Protein AF-A0A9D7DH31-F1 (afdb_monomer_lite)

Sequence (112 aa):
MAQHRWNRRFMQDAEAAPDNLVYFEPDLVRRRRYAERKREQMRAEEIDRSGSSRHLERAAKRLKHVNAIDRVLYVPQWDMAKAEMAMRKAGVTGAVSNLCGTRRKIVTNGRR

Radius of gyration: 21.95 Å; chains: 1; bounding box: 39×65×42 Å

pLDDT: mean 80.61, std 17.42, range [41.88, 97.0]

Structure (mmCIF, N/CA/C/O backbone):
data_AF-A0A9D7DH31-F1
#
_entry.id   AF-A0A9D7DH31-F1
#
loop_
_atom_site.group_PDB
_atom_site.id
_atom_site.type_symbol
_atom_site.label_atom_id
_atom_site.label_alt_id
_atom_site.label_comp_id
_atom_site.label_asym_id
_atom_site.label_entity_id
_atom_site.label_seq_id
_atom_site.pdbx_PDB_ins_code
_atom_site.Cartn_x
_atom_site.Cartn_y
_atom_site.Cartn_z
_atom_site.occupancy
_atom_site.B_iso_or_equiv
_atom_site.auth_seq_id
_atom_site.auth_comp_id
_atom_site.auth_asym_id
_atom_site.auth_atom_id
_atom_site.pdbx_PDB_model_num
ATOM 1 N N . MET A 1 1 ? -25.736 49.128 19.584 1.00 46.78 1 MET A N 1
ATOM 2 C CA . MET A 1 1 ? -25.545 47.730 20.030 1.00 46.78 1 MET A CA 1
ATOM 3 C C . MET A 1 1 ? -24.898 46.937 18.905 1.00 46.78 1 MET A C 1
ATOM 5 O O . MET A 1 1 ? -25.203 47.228 17.761 1.00 46.78 1 MET A O 1
ATOM 9 N N . ALA A 1 2 ? -24.082 45.940 19.267 1.00 56.28 2 ALA A N 1
ATOM 10 C CA . ALA A 1 2 ? -23.481 44.906 18.414 1.00 56.28 2 ALA A CA 1
ATOM 11 C C . ALA A 1 2 ? -22.370 45.352 17.450 1.00 56.28 2 ALA A C 1
ATOM 13 O O . ALA A 1 2 ? -22.666 45.911 16.408 1.00 56.28 2 ALA A O 1
ATOM 14 N N . GLN A 1 3 ? -21.110 45.016 17.780 1.00 51.47 3 GLN A N 1
ATOM 15 C CA . GLN A 1 3 ? -20.146 44.428 16.825 1.00 51.47 3 GLN A CA 1
ATOM 16 C C . GLN A 1 3 ? -18.751 44.161 17.414 1.00 51.47 3 GLN A C 1
ATOM 18 O O . GLN A 1 3 ? -17.757 44.599 16.862 1.00 51.47 3 GLN A O 1
ATOM 23 N N . HIS A 1 4 ? -18.634 43.371 18.487 1.00 47.41 4 HIS A N 1
ATOM 24 C CA . HIS A 1 4 ? -17.336 42.804 18.899 1.00 47.41 4 HIS A CA 1
ATOM 25 C C . HIS A 1 4 ? -17.494 41.326 19.286 1.00 47.41 4 HIS A C 1
ATOM 27 O O . HIS A 1 4 ? -17.327 40.924 20.435 1.00 47.41 4 HIS A O 1
ATOM 33 N N . ARG A 1 5 ? -17.890 40.492 18.315 1.00 52.12 5 ARG A N 1
ATOM 34 C CA . ARG A 1 5 ? -17.932 39.022 18.457 1.00 52.12 5 ARG A CA 1
ATOM 35 C C . ARG A 1 5 ? -16.973 38.328 17.484 1.00 52.12 5 ARG A C 1
ATOM 37 O O . ARG A 1 5 ? -17.219 37.209 17.054 1.00 52.12 5 ARG A O 1
ATOM 44 N N . TRP A 1 6 ? -15.882 39.003 17.145 1.00 52.47 6 TRP A N 1
ATOM 45 C CA . TRP A 1 6 ? -14.731 38.419 16.467 1.00 52.47 6 TRP A CA 1
ATOM 46 C C . TRP A 1 6 ? -13.633 38.215 17.518 1.00 52.47 6 TRP A C 1
ATOM 48 O O . TRP A 1 6 ? -13.395 39.099 18.329 1.00 52.47 6 TRP A O 1
ATOM 58 N N . ASN A 1 7 ? -12.984 37.053 17.521 1.00 52.00 7 ASN A N 1
ATOM 59 C CA . ASN A 1 7 ? -11.725 36.772 18.237 1.00 52.00 7 ASN A CA 1
ATOM 60 C C . ASN A 1 7 ? -11.767 36.274 19.693 1.00 52.00 7 ASN A C 1
ATOM 62 O O . ASN A 1 7 ? -10.721 36.221 20.330 1.00 52.00 7 ASN A O 1
ATOM 66 N N . ARG A 1 8 ? -12.892 35.773 20.225 1.00 48.22 8 ARG A N 1
ATOM 67 C CA . ARG A 1 8 ? -12.861 35.152 21.572 1.00 48.22 8 ARG A CA 1
ATOM 68 C C . ARG A 1 8 ? -12.236 33.745 21.627 1.00 48.22 8 ARG A C 1
ATOM 70 O O . ARG A 1 8 ? -11.907 33.275 22.705 1.00 48.22 8 ARG A O 1
ATOM 77 N N . ARG A 1 9 ? -12.042 33.084 20.478 1.00 49.75 9 ARG A N 1
ATOM 78 C CA . ARG A 1 9 ? -11.449 31.732 20.396 1.00 49.75 9 ARG A CA 1
ATOM 79 C C . ARG A 1 9 ? -9.930 31.730 20.200 1.00 49.75 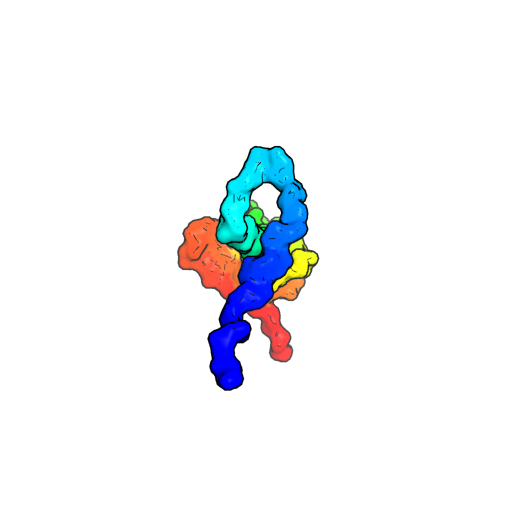9 ARG A C 1
ATOM 81 O O . ARG A 1 9 ? -9.304 30.705 20.407 1.00 49.75 9 ARG A O 1
ATOM 88 N N . PHE A 1 10 ? -9.340 32.862 19.813 1.00 48.25 10 PHE A 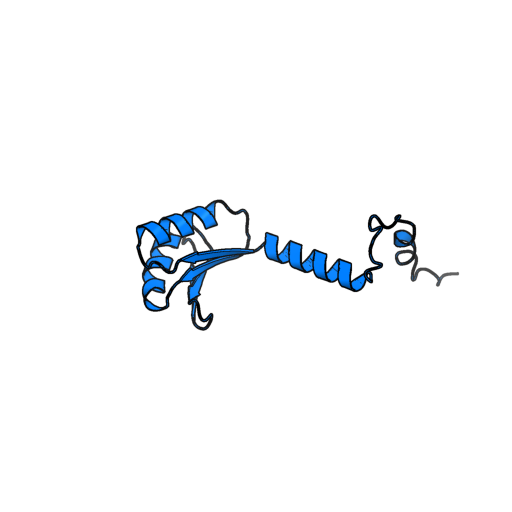N 1
ATOM 89 C CA . PHE A 1 10 ? -7.892 32.967 19.592 1.00 48.25 10 PHE A CA 1
ATOM 90 C C . PHE A 1 10 ? -7.099 33.123 20.901 1.00 48.25 10 PHE A C 1
ATOM 92 O O . PHE A 1 10 ? -5.917 32.819 20.932 1.00 48.25 10 PHE A O 1
ATOM 99 N N . MET A 1 11 ? -7.756 33.579 21.973 1.00 41.88 11 MET A N 1
ATOM 100 C CA . MET A 1 11 ? -7.135 33.845 23.279 1.00 41.88 11 MET A CA 1
ATOM 101 C C . MET A 1 11 ? -7.288 32.693 24.288 1.00 41.88 11 MET A C 1
ATOM 103 O O . MET A 1 11 ? -6.618 32.706 25.308 1.00 41.88 11 MET A O 1
ATOM 107 N N . GLN A 1 12 ? -8.143 31.694 24.030 1.00 48.75 12 GLN A N 1
ATOM 108 C CA . GLN A 1 12 ? -8.399 30.602 24.989 1.00 48.75 12 GLN A CA 1
ATOM 109 C C . GLN A 1 12 ? -7.276 29.556 25.065 1.00 48.75 12 GLN A C 1
ATOM 111 O O . GLN A 1 12 ? -7.225 28.803 26.028 1.00 48.75 12 GLN A O 1
ATOM 116 N N . ASP A 1 13 ? -6.359 29.541 24.095 1.00 49.97 13 ASP A N 1
ATOM 117 C CA . ASP A 1 13 ? -5.236 28.595 24.058 1.00 49.97 13 ASP A CA 1
ATOM 118 C C . ASP A 1 13 ? -3.922 29.198 24.605 1.00 49.97 13 ASP A C 1
ATOM 120 O O . ASP A 1 13 ? -2.908 28.506 24.645 1.00 49.97 13 ASP A O 1
ATOM 124 N N . ALA A 1 14 ? -3.914 30.472 25.024 1.00 53.16 14 ALA A N 1
ATOM 125 C CA . ALA A 1 14 ? -2.702 31.162 25.488 1.00 53.16 14 ALA A CA 1
ATOM 126 C C . ALA A 1 14 ? -2.251 30.745 26.904 1.00 53.16 14 ALA A C 1
ATOM 128 O O . ALA A 1 14 ? -1.090 30.935 27.253 1.00 53.16 14 ALA A O 1
ATOM 129 N N . GLU A 1 15 ? -3.153 30.171 27.706 1.00 46.94 15 GLU A N 1
ATOM 130 C CA . GLU A 1 15 ? -2.914 29.799 29.113 1.00 46.94 15 GLU A CA 1
ATOM 131 C C . GLU A 1 15 ? -2.665 28.301 29.335 1.00 46.94 15 GLU A C 1
ATOM 133 O O . GLU A 1 15 ? -2.418 27.872 30.462 1.00 46.94 15 GLU A O 1
ATOM 138 N N . ALA A 1 16 ? -2.683 27.482 28.279 1.00 54.06 16 ALA A N 1
ATOM 139 C CA . ALA A 1 16 ? -2.244 26.097 28.391 1.00 54.06 16 ALA A CA 1
ATOM 140 C C . ALA A 1 16 ? -0.720 26.076 28.583 1.00 54.06 16 ALA A C 1
ATOM 142 O O . ALA A 1 16 ? 0.029 26.364 27.648 1.00 54.06 16 ALA A O 1
ATOM 143 N N . ALA A 1 17 ? -0.269 25.753 29.799 1.00 56.31 17 ALA A N 1
ATOM 144 C CA . ALA A 1 17 ? 1.148 25.640 30.125 1.00 56.31 17 ALA A CA 1
ATOM 145 C C . ALA A 1 17 ? 1.861 24.736 29.094 1.00 56.31 17 ALA A C 1
ATOM 147 O O . ALA A 1 17 ? 1.412 23.610 28.855 1.00 56.31 17 ALA A O 1
ATOM 148 N N . PRO A 1 18 ? 2.931 25.219 28.436 1.00 52.84 18 PRO A N 1
ATOM 149 C CA . PRO A 1 18 ? 3.616 24.458 27.404 1.00 52.84 18 PRO A CA 1
ATOM 150 C C . PRO A 1 18 ? 4.387 23.300 28.043 1.00 52.84 18 PRO A C 1
ATOM 152 O O . PRO A 1 18 ? 5.374 23.503 28.745 1.00 52.84 18 PRO A O 1
ATOM 155 N N . ASP A 1 19 ? 3.954 22.073 27.766 1.00 55.12 19 ASP A N 1
ATOM 156 C CA . ASP A 1 19 ? 4.537 20.817 28.265 1.00 55.12 19 ASP A CA 1
ATOM 157 C C . ASP A 1 19 ? 5.872 20.454 27.560 1.00 55.12 19 ASP A C 1
ATOM 159 O O . ASP A 1 19 ? 6.199 19.296 27.300 1.00 55.12 19 ASP A O 1
ATOM 163 N N . ASN A 1 20 ? 6.641 21.468 27.155 1.00 55.62 20 ASN A N 1
ATOM 164 C CA . ASN A 1 20 ? 7.817 21.358 26.297 1.00 55.62 20 ASN A CA 1
ATOM 165 C C . ASN A 1 20 ? 8.942 22.286 26.779 1.00 55.62 20 ASN A C 1
ATOM 167 O O . ASN A 1 20 ? 9.209 23.331 26.192 1.00 55.62 20 ASN A O 1
ATOM 171 N N . LEU A 1 21 ? 9.650 21.842 27.821 1.00 56.28 21 LEU A N 1
ATOM 172 C CA . LEU A 1 21 ? 10.789 22.516 28.465 1.00 56.28 21 LEU A CA 1
ATOM 173 C C . LEU A 1 21 ? 12.029 22.766 27.578 1.00 56.28 21 LEU A C 1
ATOM 175 O O . LEU A 1 21 ? 12.986 23.359 28.064 1.00 56.28 21 LEU A O 1
ATOM 179 N N . VAL A 1 22 ? 12.066 22.314 26.316 1.00 55.56 22 VAL A N 1
ATOM 180 C CA . VAL A 1 22 ? 13.335 22.266 25.557 1.00 55.56 22 VAL A CA 1
ATOM 181 C C . VAL A 1 22 ? 13.359 23.137 24.298 1.00 55.56 22 VAL A C 1
ATOM 183 O O . VAL A 1 22 ? 14.413 23.678 24.002 1.00 55.56 22 VAL A O 1
ATOM 186 N N . TYR A 1 23 ? 12.253 23.365 23.581 1.00 54.81 23 TYR A N 1
ATOM 187 C CA . TYR A 1 23 ? 12.245 24.273 22.420 1.00 54.81 23 TYR A CA 1
ATOM 188 C C . TYR A 1 23 ? 10.834 24.821 22.152 1.00 54.81 23 TYR A C 1
ATOM 190 O O . TYR A 1 23 ? 9.856 24.068 22.081 1.00 54.81 23 TYR A O 1
ATOM 198 N N . PHE A 1 24 ? 10.727 26.142 21.987 1.00 66.38 24 PHE A N 1
ATOM 199 C CA . PHE A 1 24 ? 9.495 26.840 21.613 1.00 66.38 24 PHE A CA 1
ATOM 200 C C . PHE A 1 24 ? 9.198 26.585 20.132 1.00 66.38 24 PHE A C 1
ATOM 202 O O . PHE A 1 24 ? 9.572 27.362 19.254 1.00 66.38 24 PHE A O 1
ATOM 209 N N . GLU A 1 25 ? 8.582 25.447 19.823 1.00 63.31 25 GLU A N 1
ATOM 210 C CA . GLU A 1 25 ? 8.106 25.215 18.466 1.00 63.31 25 GLU A CA 1
ATOM 211 C C . GLU A 1 25 ? 6.872 26.082 18.177 1.00 63.31 25 GLU A C 1
ATOM 213 O O . GLU A 1 25 ? 5.910 26.038 18.947 1.00 63.31 25 GLU A O 1
ATOM 218 N N . PRO A 1 26 ? 6.840 26.833 17.058 1.00 78.50 26 PRO A N 1
ATOM 219 C CA . PRO A 1 26 ? 5.676 27.634 16.699 1.00 78.50 26 PRO A CA 1
ATOM 220 C C . PRO A 1 26 ? 4.411 26.774 16.549 1.00 78.50 26 PRO A C 1
ATOM 222 O O . PRO A 1 26 ? 4.451 25.679 15.981 1.00 78.50 26 PRO A O 1
ATOM 225 N N . ASP A 1 27 ? 3.255 27.295 16.971 1.00 75.81 27 ASP A N 1
ATOM 226 C CA . ASP A 1 27 ? 1.974 26.566 16.970 1.00 75.81 27 ASP A CA 1
ATOM 227 C C . ASP A 1 27 ? 1.597 25.954 15.612 1.00 75.81 27 ASP A C 1
ATOM 229 O O . ASP A 1 27 ? 1.021 24.863 15.536 1.00 75.81 27 ASP A O 1
ATOM 233 N N . LEU A 1 28 ? 1.947 26.631 14.517 1.00 79.25 28 LEU A N 1
ATOM 234 C CA . LEU A 1 28 ? 1.716 26.135 13.160 1.00 79.25 28 LEU A CA 1
ATOM 235 C C . LEU A 1 28 ? 2.500 24.847 12.871 1.00 79.25 28 LEU A C 1
ATOM 237 O O . LEU A 1 28 ? 1.973 23.936 12.229 1.00 79.25 28 LEU A O 1
ATOM 241 N N . VAL A 1 29 ? 3.731 24.745 13.378 1.00 81.56 29 VAL A N 1
ATOM 242 C CA . VAL A 1 29 ? 4.588 23.561 13.228 1.00 81.56 29 VAL A CA 1
ATOM 243 C C . VAL A 1 29 ? 4.027 22.399 14.047 1.00 81.56 29 VAL A C 1
ATOM 245 O O . VAL A 1 29 ? 3.939 21.275 13.549 1.00 81.56 29 VAL A O 1
ATOM 248 N N . ARG A 1 30 ? 3.534 22.671 15.264 1.00 78.62 30 ARG A N 1
ATOM 249 C CA . ARG A 1 30 ? 2.851 21.676 16.107 1.00 78.62 30 ARG A CA 1
ATOM 250 C C . ARG A 1 30 ? 1.603 21.109 15.425 1.00 78.62 30 ARG A C 1
ATOM 252 O O . ARG A 1 30 ? 1.440 19.890 15.351 1.00 78.62 30 ARG A O 1
ATOM 259 N N . ARG A 1 31 ? 0.745 21.975 14.871 1.00 80.38 31 ARG A N 1
ATOM 260 C CA . ARG A 1 31 ? -0.467 21.560 14.137 1.00 80.38 31 ARG A CA 1
ATOM 261 C C . ARG A 1 31 ? -0.131 20.732 12.898 1.00 80.38 31 ARG A C 1
ATOM 263 O O . ARG A 1 31 ? -0.796 19.726 12.651 1.00 80.38 31 ARG A O 1
ATOM 270 N N . ARG A 1 32 ? 0.911 21.114 12.149 1.00 82.62 32 ARG A N 1
ATOM 271 C CA . ARG A 1 32 ? 1.384 20.357 10.980 1.00 82.62 32 ARG A CA 1
ATOM 272 C C . ARG A 1 32 ? 1.836 18.949 11.374 1.00 82.62 32 ARG A C 1
ATOM 274 O O . ARG A 1 32 ? 1.315 17.987 10.817 1.00 82.62 32 ARG A O 1
ATOM 281 N N . ARG A 1 33 ? 2.689 18.821 12.397 1.00 82.81 33 ARG A N 1
ATOM 282 C CA . ARG A 1 33 ? 3.150 17.510 12.888 1.00 82.81 33 ARG A CA 1
ATOM 283 C C . ARG A 1 33 ? 2.011 16.636 13.402 1.00 82.81 33 ARG A C 1
ATOM 285 O O . ARG A 1 33 ? 1.985 15.438 13.138 1.00 82.81 33 ARG A O 1
ATOM 292 N N . TYR A 1 34 ? 1.047 17.214 14.121 1.00 81.56 34 TYR A N 1
ATOM 293 C CA . TYR A 1 34 ? -0.122 16.460 14.579 1.00 81.56 34 TYR A CA 1
ATOM 294 C C . TYR A 1 34 ? -0.942 15.916 13.399 1.00 81.56 34 TYR A C 1
ATOM 296 O O . TYR A 1 34 ? -1.330 14.748 13.402 1.00 81.56 34 TYR A O 1
ATOM 304 N N . ALA A 1 35 ? -1.169 16.735 12.368 1.00 81.31 35 ALA A N 1
ATOM 305 C CA . ALA A 1 35 ? -1.877 16.310 11.165 1.00 81.31 35 ALA A CA 1
ATOM 306 C C . ALA A 1 35 ? -1.123 15.212 10.395 1.00 81.31 35 ALA A C 1
ATOM 308 O O . ALA A 1 35 ? -1.758 14.273 9.918 1.00 81.31 35 ALA A O 1
ATOM 309 N N . GLU A 1 36 ? 0.206 15.296 10.302 1.00 78.44 36 GLU A N 1
ATOM 310 C CA . GLU A 1 36 ? 1.061 14.264 9.694 1.00 78.44 36 GLU A CA 1
ATOM 311 C C . GLU A 1 36 ? 0.942 12.930 10.434 1.00 78.44 36 GLU A C 1
ATOM 313 O O . GLU A 1 36 ? 0.569 11.934 9.818 1.00 78.44 36 GLU A O 1
ATOM 318 N N . ARG A 1 37 ? 1.096 12.924 11.766 1.00 77.25 37 ARG A N 1
ATOM 319 C CA . ARG A 1 37 ? 0.915 11.706 12.578 1.00 77.25 37 ARG A CA 1
ATOM 320 C C . ARG A 1 37 ? -0.477 11.105 12.414 1.00 77.25 37 ARG A C 1
ATOM 322 O O . ARG A 1 37 ? -0.624 9.889 12.331 1.00 77.25 37 ARG A O 1
ATOM 329 N N . LYS A 1 38 ? -1.517 11.943 12.363 1.00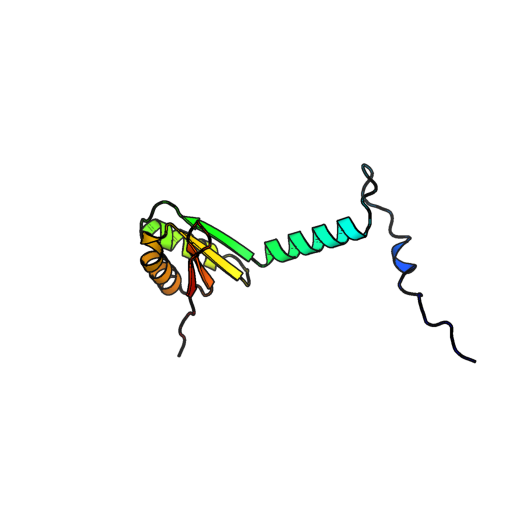 77.81 38 LYS A N 1
ATOM 330 C CA . LYS A 1 38 ? -2.891 11.460 12.173 1.00 77.81 38 LYS A CA 1
ATOM 331 C C . LYS A 1 38 ? -3.082 10.820 10.796 1.00 77.81 38 LYS A C 1
ATOM 333 O O . LYS A 1 38 ? -3.787 9.823 10.689 1.00 77.81 38 LYS A O 1
ATOM 338 N N . ARG A 1 39 ? -2.461 11.380 9.753 1.00 72.31 39 ARG A N 1
ATOM 339 C CA . ARG A 1 39 ? -2.471 10.814 8.393 1.00 72.31 39 ARG A CA 1
ATOM 340 C C . ARG A 1 39 ? -1.723 9.486 8.337 1.00 72.31 39 ARG A C 1
ATOM 342 O O . ARG A 1 39 ? -2.240 8.546 7.744 1.00 72.31 39 ARG A O 1
ATOM 349 N N . GLU A 1 40 ? -0.563 9.396 8.981 1.00 74.38 40 GLU A N 1
ATOM 350 C CA . GLU A 1 40 ? 0.206 8.150 9.090 1.00 74.38 40 GLU A CA 1
ATOM 351 C C . GLU A 1 40 ? -0.599 7.055 9.792 1.00 74.38 40 GLU A C 1
ATOM 353 O O . GLU A 1 40 ? -0.674 5.939 9.297 1.00 74.38 40 GLU A O 1
ATOM 358 N N . GLN A 1 41 ? -1.305 7.376 10.878 1.00 76.94 41 GLN A N 1
ATOM 359 C CA . GLN A 1 41 ? -2.159 6.404 11.574 1.00 76.94 41 GLN A CA 1
ATOM 360 C C . GLN A 1 41 ? -3.317 5.877 10.714 1.00 76.94 41 GLN A C 1
ATOM 362 O O . GLN A 1 41 ? -3.787 4.761 10.925 1.00 76.94 41 GLN A O 1
ATOM 367 N N . MET A 1 42 ? -3.793 6.665 9.746 1.00 83.69 42 MET A N 1
ATOM 368 C CA . MET A 1 42 ? -4.887 6.264 8.856 1.00 83.69 42 MET A CA 1
ATOM 369 C C . MET A 1 42 ? -4.429 5.403 7.676 1.00 83.69 42 MET A C 1
ATOM 371 O O . MET A 1 42 ? -5.285 4.817 7.003 1.00 83.69 42 MET A O 1
ATOM 375 N N . ARG A 1 43 ? -3.115 5.312 7.431 1.00 88.94 43 ARG A N 1
ATOM 376 C CA . ARG A 1 43 ? -2.531 4.624 6.281 1.00 88.94 43 ARG A CA 1
ATOM 377 C C . ARG A 1 43 ? -1.621 3.483 6.731 1.00 88.94 43 ARG A C 1
ATOM 379 O O . ARG A 1 43 ? -0.612 3.695 7.385 1.00 88.94 43 ARG A O 1
ATOM 386 N N . ALA A 1 44 ? -1.951 2.264 6.322 1.00 92.19 44 ALA A N 1
ATOM 387 C CA . ALA A 1 44 ? -1.106 1.096 6.518 1.00 92.19 44 ALA A CA 1
ATOM 388 C C . ALA A 1 44 ? -0.333 0.795 5.237 1.00 92.19 44 ALA A C 1
ATOM 390 O O . ALA A 1 44 ? -0.930 0.592 4.175 1.00 92.19 44 ALA A O 1
ATOM 391 N N . GLU A 1 45 ? 0.987 0.728 5.348 1.00 93.62 45 GLU A N 1
ATOM 392 C CA . GLU A 1 45 ? 1.878 0.396 4.245 1.00 93.62 45 GLU A CA 1
ATOM 393 C C . GLU A 1 45 ? 2.682 -0.853 4.573 1.00 93.62 45 GLU A C 1
ATOM 395 O O . GLU A 1 45 ? 3.209 -0.999 5.671 1.00 93.62 45 GLU A O 1
ATOM 400 N N . GLU A 1 46 ? 2.786 -1.753 3.605 1.00 94.31 46 GLU A N 1
ATOM 401 C CA . GLU A 1 46 ? 3.582 -2.967 3.723 1.00 94.31 46 GLU A CA 1
ATOM 402 C C . GLU A 1 46 ? 4.396 -3.140 2.444 1.00 94.31 46 GLU A C 1
ATOM 404 O O . GLU A 1 46 ? 3.880 -2.936 1.345 1.00 94.31 46 GLU A O 1
ATOM 409 N N . ILE A 1 47 ? 5.669 -3.507 2.575 1.00 95.31 47 ILE A N 1
ATOM 410 C CA . ILE A 1 47 ? 6.582 -3.658 1.442 1.00 95.31 47 ILE A CA 1
ATOM 411 C C . ILE A 1 47 ? 7.045 -5.109 1.385 1.00 95.31 47 ILE A C 1
ATOM 413 O O . ILE A 1 47 ? 7.677 -5.600 2.317 1.00 95.31 47 ILE A O 1
ATOM 417 N N . ASP A 1 48 ? 6.789 -5.780 0.265 1.00 94.38 48 ASP A N 1
ATOM 418 C CA . ASP A 1 48 ? 7.283 -7.131 0.008 1.00 94.38 48 ASP A CA 1
ATOM 419 C C . ASP A 1 48 ? 8.129 -7.144 -1.265 1.00 94.38 48 ASP A C 1
ATOM 421 O O . ASP A 1 48 ? 7.642 -6.842 -2.351 1.00 94.38 48 ASP A O 1
ATOM 425 N N . ARG A 1 49 ? 9.414 -7.492 -1.132 1.00 94.19 49 ARG A N 1
ATOM 426 C CA . ARG A 1 49 ? 10.370 -7.589 -2.252 1.00 94.19 49 ARG A CA 1
ATOM 427 C C . ARG A 1 49 ? 10.666 -9.027 -2.677 1.00 94.19 49 ARG A C 1
ATOM 429 O O . ARG A 1 49 ? 11.498 -9.240 -3.548 1.00 94.19 49 ARG A O 1
ATOM 436 N N . SER A 1 50 ? 10.047 -10.007 -2.028 1.00 90.25 50 SER A N 1
ATOM 437 C CA . SER A 1 50 ? 10.419 -11.415 -2.163 1.00 90.25 50 SER A CA 1
ATOM 438 C C . SER A 1 50 ? 9.742 -12.116 -3.339 1.00 90.25 50 SER A C 1
ATOM 440 O O . SER A 1 50 ? 10.256 -13.119 -3.824 1.00 90.25 50 SER A O 1
ATOM 442 N N . GLY A 1 51 ? 8.571 -11.631 -3.764 1.00 82.69 51 GLY A N 1
ATOM 443 C CA . GLY A 1 51 ? 7.800 -12.192 -4.881 1.00 82.69 51 GLY A CA 1
ATOM 444 C C . GLY A 1 51 ? 7.206 -13.586 -4.650 1.00 82.69 51 GLY A C 1
ATOM 445 O O . GLY A 1 51 ? 6.565 -14.161 -5.538 1.00 82.69 51 GLY A O 1
ATOM 446 N N . SER A 1 52 ? 7.379 -14.135 -3.444 1.00 94.06 52 SER A N 1
ATOM 447 C CA . SER A 1 52 ? 6.789 -15.404 -3.025 1.00 94.06 52 SER A CA 1
ATOM 448 C C . SER A 1 52 ? 5.325 -15.216 -2.641 1.00 94.06 52 SER A C 1
ATOM 450 O O . SER A 1 52 ? 4.985 -14.348 -1.835 1.00 94.06 52 SER A O 1
ATOM 452 N N . SER A 1 53 ? 4.445 -16.081 -3.150 1.00 92.19 53 SER A N 1
ATOM 453 C CA . SER A 1 53 ? 3.010 -16.057 -2.830 1.00 92.19 53 SER A CA 1
ATOM 454 C C . SER A 1 53 ? 2.746 -16.148 -1.324 1.00 92.19 53 SER A C 1
ATOM 456 O O . SER A 1 53 ? 1.895 -15.432 -0.800 1.00 92.19 53 SER A O 1
ATOM 458 N N . ARG A 1 54 ? 3.525 -16.966 -0.603 1.00 93.94 54 ARG A N 1
ATOM 459 C CA . ARG A 1 54 ? 3.403 -17.130 0.852 1.00 93.94 54 ARG A CA 1
ATOM 460 C C . ARG A 1 54 ? 3.701 -15.832 1.603 1.00 93.94 54 ARG A C 1
ATOM 462 O O . ARG A 1 54 ? 3.038 -15.534 2.597 1.00 93.94 54 ARG A O 1
ATOM 469 N N . HIS A 1 55 ? 4.697 -15.073 1.154 1.00 94.75 55 HIS A N 1
ATOM 470 C CA . HIS A 1 55 ? 5.053 -13.805 1.784 1.00 94.75 55 HIS A CA 1
ATOM 471 C C . HIS A 1 55 ? 4.029 -12.716 1.460 1.00 94.75 55 HIS A C 1
ATOM 473 O O . HIS A 1 55 ? 3.563 -12.052 2.385 1.00 94.75 55 HIS A O 1
ATOM 479 N N . LEU A 1 56 ? 3.551 -12.655 0.212 1.00 94.44 56 LEU A N 1
ATOM 480 C CA . LEU A 1 56 ? 2.483 -11.742 -0.204 1.00 94.44 56 LEU A CA 1
ATOM 481 C C . LEU A 1 56 ? 1.181 -11.969 0.577 1.00 94.44 56 LEU A C 1
ATOM 483 O O . LEU A 1 56 ? 0.540 -11.014 1.010 1.00 94.44 56 LEU A O 1
ATOM 487 N N . GLU A 1 57 ? 0.801 -13.224 0.823 1.00 94.56 57 GLU A N 1
ATOM 488 C CA . GLU A 1 57 ? -0.356 -13.538 1.668 1.00 94.56 57 GLU A CA 1
ATOM 489 C C . GLU A 1 57 ? -0.143 -13.113 3.124 1.00 94.56 57 GLU A C 1
ATOM 491 O O . GLU A 1 57 ? -1.064 -12.606 3.767 1.00 94.56 57 GLU A O 1
ATOM 496 N N . ARG A 1 58 ? 1.067 -13.299 3.665 1.00 95.19 58 ARG A N 1
ATOM 497 C CA . ARG A 1 58 ? 1.398 -12.875 5.032 1.00 95.19 58 ARG A CA 1
ATOM 498 C C . ARG A 1 58 ? 1.363 -11.351 5.158 1.00 95.19 58 ARG A C 1
ATOM 500 O O . ARG A 1 58 ? 0.803 -10.849 6.129 1.00 95.19 58 ARG A O 1
ATOM 507 N N . ALA A 1 59 ? 1.901 -10.641 4.172 1.00 95.06 59 ALA A N 1
ATOM 508 C CA . ALA A 1 59 ? 1.855 -9.188 4.056 1.00 95.06 59 ALA A CA 1
ATOM 509 C C . ALA A 1 59 ? 0.407 -8.677 3.978 1.00 95.06 59 ALA A C 1
ATOM 511 O O . ALA A 1 59 ? 0.001 -7.820 4.759 1.00 95.06 59 ALA A O 1
ATOM 512 N N . ALA A 1 60 ? -0.422 -9.286 3.126 1.00 93.75 60 ALA A N 1
ATOM 513 C CA . ALA A 1 60 ? -1.843 -8.960 3.049 1.00 93.75 60 ALA A CA 1
ATOM 514 C C . ALA A 1 60 ? -2.569 -9.210 4.384 1.00 93.75 60 ALA A C 1
ATOM 516 O O . ALA A 1 60 ? -3.356 -8.376 4.828 1.00 93.75 60 ALA A O 1
ATOM 517 N N . LYS A 1 61 ? -2.285 -10.321 5.076 1.00 94.06 61 LYS A N 1
ATOM 518 C CA . LYS A 1 61 ? -2.851 -10.588 6.409 1.00 94.06 61 LYS A CA 1
ATOM 519 C C . LYS A 1 61 ? -2.422 -9.543 7.438 1.00 94.06 61 LYS A C 1
ATOM 521 O O . LYS A 1 61 ? -3.274 -9.106 8.203 1.00 94.06 61 LYS A O 1
ATOM 526 N N . ARG A 1 62 ? -1.160 -9.093 7.436 1.00 93.31 62 ARG A N 1
ATOM 527 C CA . ARG A 1 62 ? -0.717 -7.982 8.300 1.00 93.31 62 ARG A CA 1
ATOM 528 C C . ARG A 1 62 ? -1.563 -6.735 8.054 1.00 93.31 62 ARG A C 1
ATOM 530 O O . ARG A 1 62 ? -2.155 -6.225 8.999 1.00 93.31 62 ARG A O 1
ATOM 537 N N . LEU A 1 63 ? -1.740 -6.343 6.790 1.00 92.19 63 LEU A N 1
ATOM 538 C CA . LEU A 1 63 ? -2.587 -5.205 6.411 1.00 92.19 63 LEU A CA 1
ATOM 539 C C . LEU A 1 63 ? -4.053 -5.366 6.840 1.00 92.19 63 LEU A C 1
ATOM 541 O O . LEU A 1 63 ? -4.711 -4.374 7.137 1.00 92.19 63 LEU A O 1
ATOM 545 N N . LYS A 1 64 ? -4.583 -6.593 6.896 1.00 90.44 64 LYS A N 1
ATOM 546 C CA . LYS A 1 64 ? -5.956 -6.855 7.359 1.00 90.44 64 LYS A CA 1
ATOM 547 C C . LYS A 1 64 ? -6.175 -6.466 8.819 1.00 90.44 64 LYS A C 1
ATOM 549 O O . LYS A 1 64 ? -7.258 -6.001 9.157 1.00 90.44 64 LYS A O 1
ATOM 554 N N . HIS A 1 65 ? -5.182 -6.719 9.667 1.00 88.00 65 HIS A N 1
ATOM 555 C CA . HIS A 1 65 ? -5.281 -6.496 11.108 1.00 88.00 65 HIS A CA 1
ATOM 556 C C . HIS A 1 65 ? -5.028 -5.040 11.505 1.00 88.00 65 HIS A C 1
ATOM 558 O O . HIS A 1 65 ? -5.363 -4.652 12.621 1.00 88.00 65 HIS A O 1
ATOM 564 N N . VAL A 1 66 ? -4.478 -4.225 10.603 1.00 87.19 66 VAL A N 1
ATOM 565 C CA . VAL A 1 66 ? -4.319 -2.792 10.846 1.00 87.19 66 VAL A CA 1
ATOM 566 C C . VAL A 1 66 ? -5.653 -2.088 10.604 1.00 87.19 66 VAL A C 1
ATOM 568 O O . VAL A 1 66 ? -6.234 -2.185 9.521 1.00 87.19 66 VAL A O 1
ATOM 571 N N . ASN A 1 67 ? -6.128 -1.337 11.602 1.00 82.12 67 ASN A N 1
ATOM 572 C CA . ASN A 1 67 ? -7.332 -0.509 11.494 1.00 82.12 67 ASN A CA 1
ATOM 573 C C . ASN A 1 67 ? -7.049 0.797 10.725 1.00 82.12 67 ASN A C 1
ATOM 575 O O . ASN A 1 67 ? -7.229 1.897 11.240 1.00 82.12 67 ASN A O 1
ATOM 579 N N . ALA A 1 68 ? -6.547 0.656 9.499 1.00 86.12 68 ALA A N 1
ATOM 580 C CA . ALA A 1 68 ? -6.283 1.751 8.578 1.00 86.12 68 ALA A CA 1
ATOM 581 C C . ALA A 1 68 ? -7.375 1.825 7.505 1.00 86.12 68 ALA A C 1
ATOM 583 O O . ALA A 1 68 ? -7.889 0.794 7.042 1.00 86.12 68 ALA A O 1
ATOM 584 N N . ILE A 1 69 ? -7.685 3.058 7.104 1.00 85.81 69 ILE A N 1
ATOM 585 C CA . ILE A 1 69 ? -8.603 3.370 6.004 1.00 85.81 69 ILE A CA 1
ATOM 586 C C . ILE A 1 69 ? -7.909 3.034 4.682 1.00 85.81 69 ILE A C 1
ATOM 588 O O . ILE A 1 69 ? -8.444 2.278 3.874 1.00 85.81 69 ILE A O 1
ATOM 592 N N . ASP A 1 70 ? -6.677 3.521 4.514 1.00 89.31 70 ASP A N 1
ATOM 593 C CA . ASP A 1 70 ? -5.876 3.300 3.316 1.00 89.31 70 ASP A CA 1
ATOM 594 C C . ASP A 1 70 ? -4.845 2.199 3.557 1.00 89.31 70 ASP A C 1
ATOM 596 O O . ASP A 1 70 ? -3.918 2.359 4.344 1.00 89.31 70 ASP A O 1
ATOM 600 N N . ARG A 1 71 ? -4.984 1.069 2.861 1.00 93.81 71 ARG A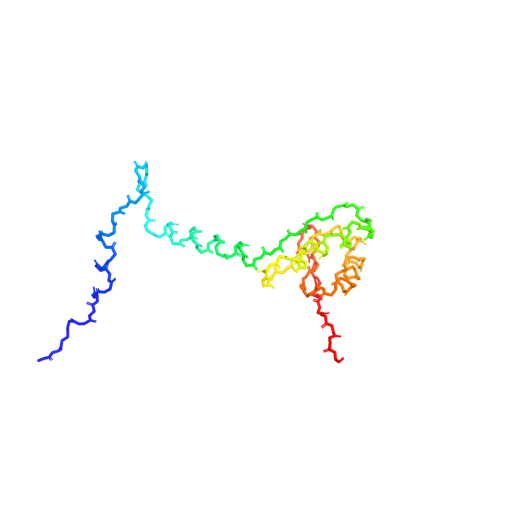 N 1
ATOM 601 C CA . ARG A 1 71 ? -4.058 -0.070 2.961 1.00 93.81 71 ARG A CA 1
ATOM 602 C C . ARG A 1 71 ? -3.331 -0.242 1.642 1.00 93.81 71 ARG A C 1
ATOM 604 O O . ARG A 1 71 ? -3.986 -0.415 0.612 1.00 93.81 71 ARG A O 1
ATOM 611 N N . VAL A 1 72 ? -2.003 -0.201 1.663 1.00 95.44 72 VAL A N 1
ATOM 612 C CA . VAL A 1 72 ? -1.176 -0.279 0.456 1.00 95.44 72 VAL A CA 1
ATOM 613 C C . VAL A 1 72 ? -0.111 -1.359 0.600 1.00 95.44 72 VAL A C 1
ATOM 615 O O . VAL A 1 72 ? 0.691 -1.331 1.529 1.00 95.44 72 VAL A O 1
ATOM 618 N N . LEU A 1 73 ? -0.093 -2.296 -0.347 1.00 95.88 73 LEU A N 1
ATOM 619 C CA . LEU A 1 73 ? 0.961 -3.297 -0.487 1.00 95.88 73 LEU A CA 1
ATOM 620 C C . LEU A 1 73 ? 1.895 -2.898 -1.637 1.00 95.88 73 LEU A C 1
ATOM 622 O O . LEU A 1 73 ? 1.467 -2.837 -2.792 1.00 95.88 73 LEU A O 1
ATOM 626 N N . TYR A 1 74 ? 3.162 -2.635 -1.330 1.00 96.81 74 TYR A N 1
ATOM 627 C CA . TYR A 1 74 ? 4.193 -2.310 -2.312 1.00 96.81 74 TYR A CA 1
ATOM 628 C C . TYR A 1 74 ? 4.971 -3.551 -2.723 1.00 96.81 74 TYR A C 1
ATOM 630 O O . TYR A 1 74 ? 5.513 -4.260 -1.875 1.00 96.81 74 TYR A O 1
ATOM 638 N N . VAL A 1 75 ? 5.057 -3.787 -4.032 1.00 96.81 75 VAL A N 1
ATOM 639 C CA . VAL A 1 75 ? 5.702 -4.978 -4.602 1.00 96.81 75 VAL A CA 1
ATOM 640 C C . VAL A 1 75 ? 6.504 -4.659 -5.862 1.00 96.81 75 VAL A C 1
ATOM 642 O O . VAL A 1 75 ? 6.276 -3.629 -6.506 1.00 96.81 75 VAL A O 1
ATOM 645 N N . PRO A 1 76 ? 7.445 -5.525 -6.267 1.00 96.56 76 PRO A N 1
ATOM 646 C CA . PRO A 1 76 ? 8.041 -5.452 -7.588 1.00 96.56 76 PRO A CA 1
ATOM 647 C C . PRO A 1 76 ? 6.988 -5.486 -8.703 1.00 96.56 76 PRO A C 1
ATOM 649 O O . PRO A 1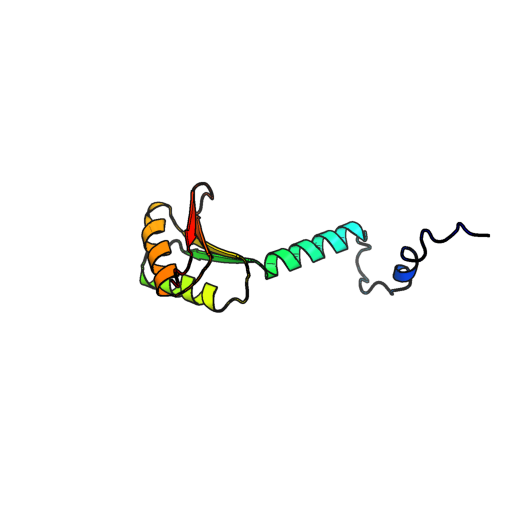 76 ? 5.932 -6.111 -8.590 1.00 96.56 76 PRO A O 1
ATOM 652 N N . GLN A 1 77 ? 7.295 -4.824 -9.819 1.00 94.94 77 GLN A N 1
ATOM 653 C CA . GLN A 1 77 ? 6.370 -4.655 -10.943 1.00 94.94 77 GLN A CA 1
ATOM 654 C C . GLN A 1 77 ? 5.831 -5.985 -11.498 1.00 94.94 77 GLN A C 1
ATOM 656 O O . GLN A 1 77 ? 4.673 -6.057 -11.916 1.00 94.94 77 GLN A O 1
ATOM 661 N N . TRP A 1 78 ? 6.673 -7.017 -11.504 1.00 94.38 78 TRP A N 1
ATOM 662 C CA . TRP A 1 78 ? 6.380 -8.351 -12.024 1.00 94.38 78 TRP A CA 1
ATOM 663 C C . TRP A 1 78 ? 5.466 -9.173 -11.099 1.00 94.38 78 TRP A C 1
ATOM 665 O O . TRP A 1 78 ? 4.756 -10.055 -11.577 1.00 94.38 78 TRP A O 1
ATOM 675 N N . ASP A 1 79 ? 5.385 -8.836 -9.808 1.00 95.38 79 ASP A N 1
ATOM 676 C CA . ASP A 1 79 ? 4.546 -9.544 -8.830 1.00 95.38 79 ASP A CA 1
ATOM 677 C C . ASP A 1 79 ? 3.202 -8.878 -8.544 1.00 95.38 79 ASP A C 1
ATOM 679 O O . ASP A 1 79 ? 2.395 -9.424 -7.789 1.00 95.38 79 ASP A O 1
ATOM 683 N N . MET A 1 80 ? 2.909 -7.727 -9.154 1.00 95.38 80 MET A N 1
ATOM 684 C CA . MET A 1 80 ? 1.667 -6.991 -8.891 1.00 95.38 80 MET A CA 1
ATOM 685 C C . MET A 1 80 ? 0.405 -7.851 -9.042 1.00 95.38 80 MET A C 1
ATOM 687 O O . MET A 1 80 ? -0.523 -7.722 -8.247 1.00 95.38 80 MET A O 1
ATOM 691 N N . ALA A 1 81 ? 0.363 -8.742 -10.039 1.00 94.56 81 ALA A N 1
ATOM 692 C CA . ALA A 1 81 ? -0.777 -9.635 -10.251 1.00 94.56 81 ALA A CA 1
ATOM 693 C C . ALA A 1 81 ? -0.923 -10.678 -9.127 1.00 94.56 81 ALA A C 1
ATOM 695 O O . ALA A 1 81 ? -2.032 -10.950 -8.671 1.00 94.56 81 ALA A O 1
ATOM 696 N N . LYS A 1 82 ? 0.192 -11.225 -8.625 1.00 95.00 82 LYS A N 1
ATOM 697 C CA . LYS A 1 82 ? 0.179 -12.158 -7.487 1.00 95.00 82 LYS A CA 1
ATOM 698 C C . LYS A 1 82 ? -0.254 -11.455 -6.205 1.00 95.00 82 LYS A C 1
ATOM 700 O O . LYS A 1 82 ? -1.037 -12.007 -5.439 1.00 95.00 82 LYS A O 1
ATOM 705 N N . ALA A 1 83 ? 0.222 -10.231 -5.995 1.00 95.56 83 ALA A N 1
ATOM 706 C CA . ALA A 1 83 ? -0.125 -9.413 -4.840 1.00 95.56 83 ALA A CA 1
ATOM 707 C C . ALA A 1 83 ? -1.618 -9.051 -4.822 1.00 95.56 83 ALA A C 1
ATOM 709 O O . ALA A 1 83 ? -2.266 -9.150 -3.783 1.00 95.56 83 ALA A O 1
ATOM 710 N N . GLU A 1 84 ? -2.186 -8.718 -5.983 1.00 95.44 84 GLU A N 1
ATOM 711 C CA . GLU A 1 84 ? -3.625 -8.493 -6.153 1.00 95.44 84 GLU A CA 1
ATOM 712 C C . GLU A 1 84 ? -4.435 -9.730 -5.737 1.00 95.44 84 GLU A C 1
ATOM 714 O O . GLU A 1 84 ? -5.361 -9.626 -4.929 1.00 95.44 84 GLU A O 1
ATOM 719 N N . MET A 1 85 ? -4.052 -10.914 -6.228 1.00 94.19 85 MET A N 1
ATOM 720 C CA . MET A 1 85 ? -4.694 -12.174 -5.842 1.00 94.19 85 MET A CA 1
ATOM 721 C C . MET A 1 85 ? -4.542 -12.467 -4.346 1.00 94.19 85 MET A C 1
ATOM 723 O O . MET A 1 85 ? -5.510 -12.878 -3.709 1.00 94.19 85 MET A O 1
ATOM 727 N N . ALA A 1 86 ? -3.367 -12.215 -3.763 1.00 94.88 86 ALA A N 1
ATOM 728 C CA . ALA A 1 86 ? -3.117 -12.412 -2.337 1.00 94.88 86 ALA A CA 1
ATOM 729 C C . ALA A 1 86 ? -3.982 -11.487 -1.462 1.00 94.88 86 ALA A C 1
ATOM 731 O O . ALA A 1 86 ? -4.566 -11.944 -0.479 1.00 94.88 86 ALA A O 1
ATOM 732 N N . MET A 1 87 ? -4.131 -10.211 -1.840 1.00 94.00 87 MET A N 1
ATOM 733 C CA . MET A 1 87 ? -5.016 -9.270 -1.141 1.00 94.00 87 MET A CA 1
ATOM 734 C C . MET A 1 87 ? -6.486 -9.684 -1.242 1.00 94.00 87 MET A C 1
ATOM 736 O O . MET A 1 87 ? -7.182 -9.695 -0.223 1.00 94.00 87 MET A O 1
ATOM 740 N N . ARG A 1 88 ? -6.945 -10.098 -2.433 1.00 93.50 88 ARG A N 1
ATOM 741 C CA . ARG A 1 88 ? -8.307 -10.629 -2.623 1.00 93.50 88 ARG A CA 1
ATOM 742 C C . ARG A 1 88 ? -8.548 -11.875 -1.778 1.00 93.50 88 ARG A C 1
ATOM 744 O O . ARG A 1 88 ? -9.533 -11.932 -1.051 1.00 93.50 88 ARG A O 1
ATOM 751 N N . LYS A 1 89 ? -7.620 -12.834 -1.802 1.00 92.50 89 LYS A N 1
ATOM 752 C CA . LYS A 1 89 ? -7.691 -14.072 -1.011 1.00 92.50 89 LYS A CA 1
ATOM 753 C C . LYS A 1 89 ? -7.704 -13.799 0.495 1.00 92.50 89 LYS A C 1
ATOM 755 O O . LYS A 1 89 ? -8.408 -14.476 1.237 1.00 92.50 89 LYS A O 1
ATOM 760 N N . ALA A 1 90 ? -6.965 -12.791 0.958 1.00 91.19 90 ALA A N 1
ATOM 761 C CA . ALA A 1 90 ? -6.991 -12.355 2.355 1.00 91.19 90 ALA A CA 1
ATOM 762 C C . ALA A 1 90 ? -8.288 -11.602 2.738 1.00 91.19 90 ALA A C 1
ATOM 764 O O . ALA A 1 90 ? -8.573 -11.425 3.931 1.00 91.19 90 ALA A O 1
ATOM 765 N N . GLY A 1 91 ? -9.085 -11.178 1.749 1.00 90.88 91 GLY A N 1
ATOM 766 C CA . GLY A 1 91 ? -10.292 -10.373 1.929 1.00 90.88 91 GLY A CA 1
ATOM 767 C C . GLY A 1 91 ? -9.988 -8.928 2.321 1.00 90.88 91 GLY A C 1
ATOM 768 O O . GLY A 1 91 ? -10.752 -8.324 3.073 1.00 90.88 91 GLY A O 1
ATOM 769 N N . VAL A 1 92 ? -8.845 -8.395 1.881 1.00 91.00 92 VAL A N 1
ATOM 770 C CA . VAL A 1 92 ? -8.400 -7.034 2.197 1.00 91.00 92 VAL A CA 1
ATOM 771 C C . VAL A 1 92 ? -8.775 -6.097 1.061 1.00 91.00 92 VAL A C 1
ATOM 773 O O . VAL A 1 92 ? -8.366 -6.291 -0.081 1.00 91.00 92 VAL A O 1
ATOM 776 N N . THR A 1 93 ? -9.525 -5.052 1.394 1.00 92.50 93 THR A N 1
ATOM 777 C CA . THR A 1 93 ? -9.733 -3.893 0.524 1.00 92.50 93 THR A CA 1
ATOM 778 C C . THR A 1 93 ? -8.541 -2.951 0.640 1.00 92.50 93 THR A C 1
ATOM 780 O O . THR A 1 93 ? -8.068 -2.694 1.747 1.00 92.50 93 THR A O 1
ATOM 783 N N . GLY A 1 94 ? -8.051 -2.426 -0.478 1.00 93.19 94 GLY A N 1
ATOM 784 C CA . GLY A 1 94 ? -6.912 -1.513 -0.471 1.00 93.19 94 GLY A CA 1
ATOM 785 C C . GLY A 1 94 ? -6.327 -1.309 -1.859 1.00 93.19 94 GLY A C 1
ATOM 786 O O . GLY A 1 94 ? -7.038 -1.373 -2.859 1.00 93.19 94 GLY A O 1
ATOM 787 N N . ALA A 1 95 ? -5.023 -1.072 -1.930 1.00 95.25 95 ALA A N 1
ATOM 788 C CA . ALA A 1 95 ? -4.304 -0.934 -3.185 1.00 95.25 95 ALA A CA 1
ATOM 789 C C . ALA A 1 95 ? -3.002 -1.740 -3.195 1.00 95.25 95 ALA A C 1
ATOM 791 O O . ALA A 1 95 ? -2.331 -1.893 -2.179 1.00 95.25 95 ALA A O 1
ATOM 792 N N . VAL A 1 96 ? -2.617 -2.191 -4.382 1.00 96.19 96 VAL A N 1
ATOM 793 C CA . VAL A 1 96 ? -1.283 -2.709 -4.680 1.00 96.19 96 VAL A CA 1
ATOM 794 C C . VAL A 1 96 ? -0.558 -1.656 -5.502 1.00 96.19 96 VAL A C 1
ATOM 796 O O . VAL A 1 96 ? -1.074 -1.222 -6.532 1.00 96.19 96 VAL A O 1
ATOM 799 N N . SER A 1 97 ? 0.631 -1.250 -5.078 1.00 97.00 97 SER A N 1
ATOM 800 C CA . SER A 1 97 ? 1.483 -0.326 -5.829 1.00 97.00 97 SER A CA 1
ATOM 801 C C . SER A 1 9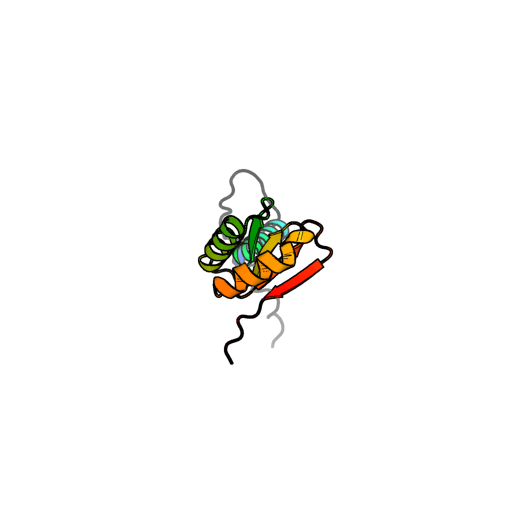7 ? 2.788 -1.009 -6.199 1.00 97.00 97 SER A C 1
ATOM 803 O O . SER A 1 97 ? 3.292 -1.852 -5.459 1.00 97.00 97 SER A O 1
ATOM 805 N N . ASN A 1 98 ? 3.365 -0.641 -7.337 1.00 96.75 98 ASN A N 1
ATOM 806 C CA . ASN A 1 98 ? 4.753 -0.990 -7.585 1.00 96.75 98 ASN A CA 1
ATOM 807 C C . ASN A 1 98 ? 5.688 -0.153 -6.692 1.00 96.75 98 ASN A C 1
ATOM 809 O O . ASN A 1 98 ? 5.322 0.935 -6.241 1.00 96.75 98 ASN A O 1
ATOM 813 N N . LEU A 1 99 ? 6.903 -0.654 -6.456 1.00 94.19 99 LEU A N 1
ATOM 814 C CA . LEU A 1 99 ? 7.925 0.037 -5.651 1.00 94.19 99 LEU A CA 1
ATOM 815 C C . LEU A 1 99 ? 8.288 1.429 -6.193 1.00 94.19 99 LEU A C 1
ATOM 817 O O . LEU A 1 99 ? 8.602 2.321 -5.416 1.00 94.19 99 LEU A O 1
ATOM 821 N N . CYS A 1 100 ? 8.225 1.625 -7.513 1.00 90.44 100 CYS A N 1
ATOM 822 C CA . CYS A 1 100 ? 8.502 2.914 -8.152 1.00 90.44 100 CYS A CA 1
ATOM 823 C C . CYS A 1 100 ? 7.325 3.903 -8.075 1.00 90.44 100 CYS A C 1
ATOM 825 O O . CYS A 1 100 ? 7.463 5.036 -8.522 1.00 90.44 100 CYS A O 1
ATOM 827 N N . GLY A 1 101 ? 6.152 3.481 -7.594 1.00 88.69 101 GLY A N 1
ATOM 828 C CA . GLY A 1 101 ? 4.947 4.313 -7.496 1.00 88.69 101 GLY A CA 1
ATOM 829 C C . GLY A 1 101 ? 4.259 4.655 -8.826 1.00 88.69 101 GLY A C 1
ATOM 830 O O . GLY A 1 101 ? 3.218 5.304 -8.819 1.00 88.69 101 GLY A O 1
ATOM 831 N N . THR A 1 102 ? 4.791 4.219 -9.970 1.00 94.00 102 THR A N 1
ATOM 832 C CA . THR A 1 102 ? 4.236 4.526 -11.299 1.00 94.00 102 THR A CA 1
ATOM 833 C C . THR A 1 102 ? 2.976 3.734 -11.638 1.00 94.00 102 THR A C 1
ATOM 835 O O . THR A 1 102 ? 2.170 4.178 -12.452 1.00 94.00 102 THR A O 1
ATOM 838 N N . ARG A 1 103 ? 2.785 2.549 -11.047 1.00 94.50 103 ARG A N 1
ATOM 839 C CA . ARG A 1 103 ? 1.629 1.684 -11.310 1.00 94.50 103 ARG A CA 1
ATOM 840 C C . ARG A 1 103 ? 0.955 1.309 -10.005 1.00 94.50 103 ARG A C 1
ATOM 842 O O . ARG A 1 103 ? 1.575 0.747 -9.106 1.00 94.50 103 ARG A O 1
ATOM 849 N N . ARG A 1 104 ? -0.350 1.560 -9.947 1.00 95.69 104 ARG A N 1
ATOM 850 C CA . ARG A 1 104 ? -1.201 1.260 -8.798 1.00 95.69 104 ARG A CA 1
ATOM 851 C C . ARG A 1 104 ? -2.467 0.552 -9.261 1.00 95.69 104 ARG A C 1
ATOM 853 O O . ARG A 1 104 ? -3.073 0.942 -10.254 1.00 95.69 104 ARG A O 1
ATOM 860 N N . LYS A 1 105 ? -2.864 -0.487 -8.535 1.00 94.88 105 LYS A N 1
ATOM 861 C CA . LYS A 1 105 ? -4.107 -1.230 -8.734 1.00 94.88 105 LYS A CA 1
ATOM 862 C C . LYS A 1 105 ? -4.945 -1.169 -7.471 1.00 94.88 105 LYS A C 1
ATOM 864 O O . LYS A 1 105 ? -4.441 -1.439 -6.385 1.00 94.88 105 LYS A O 1
ATOM 869 N N . ILE A 1 106 ? -6.219 -0.832 -7.615 1.00 94.62 106 ILE A N 1
ATOM 870 C CA . ILE A 1 106 ? -7.170 -0.834 -6.504 1.00 94.62 106 ILE A CA 1
ATOM 871 C C . ILE A 1 106 ? -7.747 -2.244 -6.373 1.00 94.62 106 ILE A C 1
ATOM 873 O O . ILE A 1 106 ? -8.200 -2.837 -7.351 1.00 94.62 106 ILE A O 1
ATOM 877 N N . VAL A 1 107 ? -7.715 -2.780 -5.157 1.00 93.19 107 VAL A N 1
ATOM 878 C CA . VAL A 1 107 ? -8.297 -4.070 -4.798 1.00 93.19 107 VAL A CA 1
ATOM 879 C C . VAL A 1 107 ? -9.570 -3.803 -4.015 1.00 93.19 107 VAL A C 1
ATOM 881 O O . VAL A 1 107 ? -9.540 -3.431 -2.842 1.00 93.19 107 VAL A O 1
ATOM 884 N N . THR A 1 108 ? -10.705 -4.000 -4.674 1.00 87.75 108 THR A N 1
ATOM 885 C CA . THR A 1 108 ? -12.009 -4.036 -4.020 1.00 87.75 108 THR A CA 1
ATOM 886 C C . THR A 1 108 ? -12.352 -5.484 -3.692 1.00 87.75 108 THR A C 1
ATOM 888 O O . THR A 1 108 ? -12.104 -6.401 -4.478 1.00 87.75 108 THR A O 1
ATOM 891 N N . ASN A 1 109 ? -12.894 -5.705 -2.497 1.00 75.06 109 ASN A N 1
ATOM 892 C CA . ASN A 1 109 ? -13.439 -7.001 -2.137 1.00 75.06 109 ASN A CA 1
ATOM 893 C C . ASN A 1 109 ? -14.858 -7.027 -2.706 1.00 75.06 109 ASN A C 1
ATOM 895 O O . ASN A 1 109 ? -15.744 -6.351 -2.186 1.00 75.06 109 ASN A O 1
ATOM 899 N N . GLY A 1 110 ? -15.039 -7.705 -3.837 1.00 61.78 110 GLY A N 1
ATOM 900 C CA . GLY A 1 110 ? -16.330 -7.828 -4.500 1.00 61.78 110 GLY A CA 1
ATOM 901 C C . GLY A 1 110 ? -17.278 -8.683 -3.668 1.00 61.78 110 GLY A C 1
ATOM 902 O O . GLY A 1 110 ? -17.423 -9.867 -3.932 1.00 61.78 110 GLY A O 1
ATOM 903 N N . ARG A 1 111 ? -17.921 -8.087 -2.664 1.00 51.41 111 ARG A N 1
ATOM 904 C CA . ARG A 1 111 ? -19.234 -8.551 -2.220 1.00 51.41 111 ARG A CA 1
ATOM 905 C C . ARG A 1 111 ? -20.254 -7.934 -3.175 1.00 51.41 111 ARG A C 1
ATOM 907 O O . ARG A 1 111 ? -20.619 -6.773 -3.014 1.00 51.41 111 ARG A O 1
ATOM 914 N N . ARG A 1 112 ? -20.610 -8.684 -4.216 1.00 42.06 112 ARG A N 1
ATOM 915 C CA . ARG A 1 112 ? -21.970 -8.667 -4.756 1.00 42.06 112 ARG A CA 1
ATOM 916 C C . ARG A 1 112 ? -22.700 -9.837 -4.124 1.00 42.06 112 ARG A C 1
ATOM 918 O O . ARG A 1 112 ? -22.037 -10.888 -3.977 1.00 42.06 112 ARG A O 1
#

Foldseek 3Di:
DDDDPPDPVVCPPVPPPPPDPDDDDDPVVVVVVVVVVVQVLQEAEEEDEPLDLVVLLVRLLVQVPRPHPAYEYEYAPVSQVSSLVSNLVSQHFHKYAYPVRPDIDGRDNDPD

Secondary structure (DSSP, 8-state):
-----S-SSSSTTTTS--S-SS----HHHHHHHHHHHHHHHHEEEEE--S--HHHHHHHHHHHHHS--SEEEEEE-GGGHHHHHHHHHHHT--EEEEETTSS-EEEE-----